Protein AF-A0A418SSR8-F1 (afdb_monomer_lite)

Secondary structure (DSSP, 8-state):
-----------HHHHHHHHHHHHHHHHHHHHS--TT--HHHHHHHHHHTTSHHHHHHHHHHT--HHHHHHHHHHHHHHHTS-----------

Foldseek 3Di:
DDDPPPPVPCPLVNQLVVLVVVLVVLLCCLLPNDPPDDPVNNVVSVVCLVDPVQVVSCVSNVHDSVVVSVVSVVSNVVSPPDPPPPPDPPDD

Radius of gyration: 20.18 Å; chains: 1; bounding box: 81×32×41 Å

Structure (mmCIF, N/CA/C/O backbone):
data_AF-A0A418SSR8-F1
#
_entry.id   AF-A0A418SSR8-F1
#
loop_
_atom_site.group_PDB
_atom_site.id
_atom_site.type_symbol
_atom_site.label_atom_id
_atom_site.label_alt_id
_atom_site.label_comp_id
_atom_site.label_asym_id
_atom_site.label_entity_id
_atom_site.label_seq_id
_atom_site.pdbx_PDB_ins_code
_atom_site.Cartn_x
_atom_site.Cartn_y
_atom_site.Cartn_z
_atom_site.occupancy
_atom_site.B_iso_or_equiv
_atom_site.auth_seq_id
_atom_site.auth_comp_id
_atom_site.auth_asym_id
_atom_site.auth_atom_id
_atom_site.pdbx_PDB_model_num
ATOM 1 N N . MET A 1 1 ? 44.782 -2.965 -11.173 1.00 42.06 1 MET A N 1
ATOM 2 C CA . MET A 1 1 ? 43.744 -3.429 -10.231 1.00 42.06 1 MET A CA 1
ATOM 3 C C . MET A 1 1 ? 42.472 -2.661 -10.582 1.00 42.06 1 MET A C 1
ATOM 5 O O . MET A 1 1 ? 42.290 -1.548 -10.112 1.00 42.06 1 MET A O 1
ATOM 9 N N . MET A 1 2 ? 41.702 -3.160 -11.555 1.00 47.03 2 MET A N 1
ATOM 10 C CA . MET A 1 2 ? 40.432 -2.547 -11.963 1.00 47.03 2 MET A CA 1
ATOM 11 C C . MET A 1 2 ? 39.356 -3.080 -11.029 1.00 47.03 2 MET A C 1
ATOM 13 O O . MET A 1 2 ? 39.164 -4.287 -10.931 1.00 47.03 2 MET A O 1
ATOM 17 N N . VAL A 1 3 ? 38.719 -2.180 -10.291 1.00 54.59 3 VAL A N 1
ATOM 18 C CA . VAL A 1 3 ? 37.544 -2.503 -9.491 1.00 54.59 3 VAL A CA 1
ATOM 19 C C . VAL A 1 3 ? 36.398 -2.639 -10.484 1.00 54.59 3 VAL A C 1
ATOM 21 O O . VAL A 1 3 ? 35.843 -1.624 -10.902 1.00 54.59 3 VAL A O 1
ATOM 24 N N . ASP A 1 4 ? 36.097 -3.869 -10.904 1.00 50.09 4 ASP A N 1
ATOM 25 C CA . ASP A 1 4 ? 34.877 -4.203 -11.639 1.00 50.09 4 ASP A CA 1
ATOM 26 C C . ASP A 1 4 ? 33.686 -3.654 -10.852 1.00 50.09 4 ASP A C 1
ATOM 28 O O . ASP A 1 4 ? 33.242 -4.219 -9.852 1.00 50.09 4 ASP A O 1
ATOM 32 N N . HIS A 1 5 ? 33.201 -2.485 -11.265 1.00 54.75 5 HIS A N 1
ATOM 33 C CA . HIS A 1 5 ? 31.950 -1.943 -10.775 1.00 54.75 5 HIS A CA 1
ATOM 34 C C . HIS A 1 5 ? 30.854 -2.837 -11.340 1.00 54.75 5 HIS A C 1
ATOM 36 O O . HIS A 1 5 ? 30.347 -2.604 -12.435 1.00 54.75 5 HIS A O 1
ATOM 42 N N . GLN A 1 6 ? 30.499 -3.872 -10.577 1.00 53.12 6 GLN A N 1
ATOM 43 C CA . GLN A 1 6 ? 29.307 -4.693 -10.761 1.00 53.12 6 GLN A CA 1
ATOM 44 C C . GLN A 1 6 ? 28.038 -3.849 -10.535 1.00 53.12 6 GLN A C 1
ATOM 46 O O . GLN A 1 6 ? 27.185 -4.175 -9.719 1.00 53.12 6 GLN A O 1
ATOM 51 N N . TYR A 1 7 ? 27.869 -2.759 -11.284 1.00 58.03 7 TYR A N 1
ATOM 52 C CA . TYR A 1 7 ? 26.560 -2.178 -11.563 1.00 58.03 7 TYR A CA 1
ATOM 53 C C . TYR A 1 7 ? 25.944 -2.979 -12.703 1.00 58.03 7 TYR A C 1
ATOM 55 O O . TYR A 1 7 ? 25.717 -2.510 -13.816 1.00 58.03 7 TYR A O 1
ATOM 63 N N . GLN A 1 8 ? 25.730 -4.256 -12.408 1.00 57.12 8 GLN A N 1
ATOM 64 C CA . GLN A 1 8 ? 24.964 -5.155 -13.238 1.00 57.12 8 GLN A CA 1
ATOM 65 C C . GLN A 1 8 ? 23.576 -4.530 -13.325 1.00 57.12 8 GLN A C 1
ATOM 67 O O . GLN A 1 8 ? 22.884 -4.460 -12.311 1.00 57.12 8 GLN A O 1
ATOM 72 N N . HIS A 1 9 ? 23.247 -3.968 -14.495 1.00 58.88 9 HIS A N 1
ATOM 73 C CA . HIS A 1 9 ? 21.971 -3.329 -14.811 1.00 58.88 9 HIS A CA 1
ATOM 74 C C . HIS A 1 9 ? 20.853 -4.040 -14.049 1.00 58.88 9 HIS A C 1
ATOM 76 O O . HIS A 1 9 ? 20.504 -5.170 -14.395 1.00 58.88 9 HIS A O 1
ATOM 82 N N . LEU A 1 10 ? 20.344 -3.420 -12.977 1.00 63.56 10 LEU A N 1
ATOM 83 C CA . LEU A 1 10 ? 19.226 -3.983 -12.234 1.00 63.56 10 LEU A CA 1
ATOM 84 C C . LEU A 1 10 ? 18.105 -4.145 -13.251 1.00 63.56 10 LEU A C 1
ATOM 86 O O . LEU A 1 10 ? 17.585 -3.156 -13.774 1.00 63.56 10 LEU A O 1
ATOM 90 N N . ALA A 1 11 ? 17.811 -5.396 -13.605 1.00 75.31 11 ALA A N 1
ATOM 91 C CA . ALA A 1 11 ? 16.797 -5.683 -14.596 1.00 75.31 11 ALA A CA 1
ATOM 92 C C . ALA A 1 11 ? 15.511 -4.996 -14.132 1.00 75.31 11 ALA A C 1
ATOM 94 O O . ALA A 1 11 ? 15.142 -5.086 -12.960 1.00 75.31 11 ALA A O 1
ATOM 95 N N . SER A 1 12 ? 14.829 -4.292 -15.033 1.00 77.56 12 SER A N 1
ATOM 96 C CA . SER A 1 12 ? 13.603 -3.549 -14.709 1.00 77.56 12 SER A CA 1
ATOM 97 C C . SER A 1 12 ? 12.566 -4.421 -13.987 1.00 77.56 12 SER A C 1
ATOM 99 O O . SER A 1 12 ? 11.834 -3.943 -13.123 1.00 77.56 12 SER A O 1
ATOM 101 N N . VAL A 1 13 ? 12.563 -5.721 -14.289 1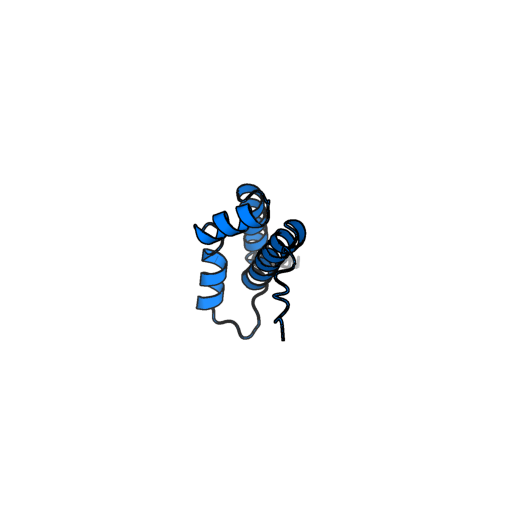.00 81.69 13 VAL A N 1
ATOM 102 C CA . VAL A 1 13 ? 11.769 -6.755 -13.617 1.00 81.69 13 VAL A CA 1
ATOM 103 C C . VAL A 1 13 ? 12.145 -6.904 -12.139 1.00 81.69 13 VAL A C 1
ATOM 105 O O . VAL A 1 13 ? 11.255 -6.933 -11.296 1.00 81.69 13 VAL A O 1
ATOM 108 N N . SER A 1 14 ? 13.436 -6.937 -11.803 1.00 84.56 14 SER A N 1
ATOM 109 C CA . SER A 1 14 ? 13.922 -7.023 -10.420 1.00 84.56 14 SER A CA 1
ATOM 110 C C . SER A 1 14 ? 13.562 -5.777 -9.611 1.00 84.56 14 SER A C 1
ATOM 112 O O . SER A 1 14 ? 13.150 -5.892 -8.459 1.00 84.56 14 SER A O 1
ATOM 114 N N . CYS A 1 15 ? 13.635 -4.590 -10.222 1.00 87.12 15 CYS A N 1
ATOM 115 C CA . CYS A 1 15 ? 13.197 -3.349 -9.577 1.00 87.12 15 CYS A CA 1
ATOM 116 C C . CYS A 1 15 ? 11.692 -3.366 -9.286 1.00 87.12 15 CYS A C 1
ATOM 118 O O . CYS A 1 15 ? 11.277 -3.061 -8.172 1.00 87.12 15 CYS A O 1
ATOM 120 N N . ARG A 1 16 ? 10.863 -3.770 -10.259 1.00 91.94 16 ARG A N 1
ATOM 121 C CA . ARG A 1 16 ? 9.412 -3.912 -10.049 1.00 91.94 16 ARG A CA 1
ATOM 122 C C . ARG A 1 16 ? 9.097 -4.936 -8.965 1.00 91.94 16 ARG A C 1
ATOM 124 O O . ARG A 1 16 ? 8.266 -4.667 -8.107 1.00 91.94 16 ARG A O 1
ATOM 131 N N . ALA A 1 17 ? 9.784 -6.078 -8.973 1.00 92.06 17 ALA A N 1
ATOM 132 C CA . ALA A 1 17 ? 9.609 -7.122 -7.968 1.00 92.06 17 ALA A CA 1
ATOM 133 C C . ALA A 1 17 ? 9.904 -6.610 -6.552 1.00 92.06 17 ALA A C 1
ATOM 135 O O . ALA A 1 17 ? 9.151 -6.910 -5.628 1.00 92.06 17 ALA A O 1
ATOM 136 N N . LEU A 1 18 ? 10.943 -5.784 -6.394 1.00 93.88 18 LEU A N 1
ATOM 137 C CA . LEU A 1 18 ? 11.251 -5.129 -5.126 1.00 93.88 18 LEU A CA 1
ATOM 138 C C . LEU A 1 18 ? 10.099 -4.224 -4.665 1.00 93.88 18 LEU A C 1
ATOM 140 O O . LEU A 1 18 ? 9.644 -4.346 -3.531 1.00 93.88 18 LEU A O 1
ATOM 144 N N . TRP A 1 19 ? 9.571 -3.367 -5.539 1.00 94.88 19 TRP A N 1
ATOM 145 C CA . TRP A 1 19 ? 8.456 -2.482 -5.179 1.00 94.88 19 TRP A CA 1
ATOM 146 C C . TRP A 1 19 ? 7.154 -3.240 -4.899 1.00 94.88 19 TRP A C 1
ATOM 148 O O . TRP A 1 19 ? 6.425 -2.887 -3.972 1.00 94.88 19 TRP A O 1
ATOM 158 N N . CYS A 1 20 ? 6.896 -4.335 -5.617 1.00 95.56 20 CYS A N 1
ATOM 159 C CA . CYS A 1 20 ? 5.812 -5.260 -5.287 1.00 95.56 20 CYS A CA 1
ATOM 160 C C . CYS A 1 20 ? 5.996 -5.880 -3.895 1.00 95.56 20 CYS A C 1
ATOM 162 O O . CYS A 1 20 ? 5.027 -5.981 -3.144 1.00 95.56 20 CYS A O 1
ATOM 164 N N . ALA A 1 21 ? 7.223 -6.265 -3.527 1.00 95.62 21 ALA A N 1
ATOM 165 C CA . ALA A 1 21 ? 7.518 -6.802 -2.200 1.00 95.62 21 ALA A CA 1
ATOM 166 C C . ALA A 1 21 ? 7.301 -5.753 -1.098 1.00 95.62 21 ALA A C 1
ATOM 168 O O . ALA A 1 21 ? 6.713 -6.070 -0.066 1.00 95.62 21 ALA A O 1
ATOM 169 N N . VAL A 1 22 ? 7.691 -4.496 -1.339 1.00 95.06 22 VAL A N 1
ATOM 170 C CA . VAL A 1 22 ? 7.421 -3.376 -0.420 1.00 95.06 22 VAL A CA 1
ATOM 171 C C . VAL A 1 22 ? 5.916 -3.192 -0.211 1.00 95.06 22 VAL A C 1
ATOM 173 O O . VAL A 1 22 ? 5.467 -3.132 0.933 1.00 95.06 22 VAL A O 1
ATOM 176 N N . LEU A 1 23 ? 5.125 -3.169 -1.290 1.00 95.31 23 LEU A N 1
ATOM 177 C CA . LEU A 1 23 ? 3.662 -3.063 -1.204 1.00 95.31 23 LEU A CA 1
ATOM 178 C C . LEU A 1 23 ? 3.042 -4.228 -0.435 1.00 95.31 23 LEU A C 1
ATOM 180 O O . LEU A 1 23 ? 2.188 -4.010 0.422 1.00 95.31 23 LEU A O 1
ATOM 184 N N . ALA A 1 24 ? 3.475 -5.456 -0.723 1.00 95.25 24 ALA A N 1
ATOM 185 C CA . ALA A 1 24 ? 2.978 -6.646 -0.044 1.00 95.25 24 ALA A CA 1
ATOM 186 C C . ALA A 1 24 ? 3.297 -6.613 1.457 1.00 95.25 24 ALA A C 1
ATOM 188 O O . ALA A 1 24 ? 2.431 -6.921 2.274 1.00 95.25 24 ALA A O 1
ATOM 189 N N . ASN A 1 25 ? 4.505 -6.187 1.832 1.00 94.56 25 ASN A N 1
ATOM 190 C CA . ASN A 1 25 ? 4.892 -6.093 3.234 1.00 94.56 25 ASN A CA 1
ATOM 191 C C . ASN A 1 25 ? 4.103 -5.002 3.972 1.00 94.56 25 ASN A C 1
ATOM 193 O O . ASN A 1 25 ? 3.541 -5.259 5.034 1.00 94.56 25 ASN A O 1
ATOM 197 N N . ALA A 1 26 ? 3.977 -3.811 3.377 1.00 93.62 26 ALA A N 1
ATOM 198 C CA . ALA A 1 26 ? 3.176 -2.723 3.942 1.00 93.62 26 ALA A CA 1
ATOM 199 C C . ALA A 1 26 ? 1.702 -3.127 4.123 1.00 93.62 26 ALA A C 1
ATOM 201 O O . ALA A 1 26 ? 1.069 -2.784 5.121 1.00 93.62 26 ALA A O 1
ATOM 202 N N . TRP A 1 27 ? 1.163 -3.900 3.177 1.00 94.94 27 TRP A N 1
ATOM 203 C CA . TRP A 1 27 ? -0.192 -4.440 3.245 1.00 94.94 27 TRP A CA 1
ATOM 204 C C . TRP A 1 27 ? -0.382 -5.393 4.424 1.00 94.94 27 TRP A C 1
ATOM 206 O O . TRP A 1 27 ? -1.366 -5.282 5.160 1.00 94.94 27 TRP A O 1
ATOM 216 N N . VAL A 1 28 ? 0.555 -6.327 4.612 1.00 93.00 28 VAL A N 1
ATOM 217 C CA . VAL A 1 28 ? 0.516 -7.281 5.724 1.00 93.00 28 VAL A CA 1
ATOM 218 C C . VAL A 1 28 ? 0.591 -6.548 7.057 1.00 93.00 28 VAL A C 1
ATOM 220 O O . VAL A 1 28 ? -0.273 -6.780 7.895 1.00 93.00 28 VAL A O 1
ATOM 223 N N . GLU A 1 29 ? 1.527 -5.615 7.231 1.00 91.56 29 GLU A N 1
ATOM 224 C CA . GLU A 1 29 ? 1.680 -4.862 8.485 1.00 91.56 29 GLU A CA 1
ATOM 225 C C . GLU A 1 29 ? 0.441 -4.015 8.824 1.00 91.56 29 GLU A C 1
ATOM 227 O O . GLU A 1 29 ? 0.008 -3.955 9.977 1.00 91.56 29 GLU A O 1
ATOM 232 N N . ALA A 1 30 ? -0.207 -3.410 7.825 1.00 92.56 30 ALA A N 1
ATOM 233 C CA . ALA A 1 30 ? -1.394 -2.588 8.055 1.00 92.56 30 ALA A CA 1
ATOM 234 C C . ALA A 1 30 ? -2.638 -3.400 8.485 1.00 92.56 30 ALA A C 1
ATOM 236 O O . ALA A 1 30 ? -3.497 -2.902 9.238 1.00 92.56 30 ALA A O 1
ATOM 237 N N . ILE A 1 31 ? -2.758 -4.645 8.005 1.00 92.62 31 ILE A N 1
ATOM 238 C CA . ILE A 1 31 ? -3.906 -5.532 8.265 1.00 92.62 31 ILE A CA 1
ATOM 239 C C . ILE A 1 31 ? -3.645 -6.457 9.456 1.00 92.62 31 ILE A C 1
ATOM 241 O O . ILE A 1 31 ? -4.506 -6.596 10.330 1.00 92.62 31 ILE A O 1
ATOM 245 N N . TYR A 1 32 ? -2.461 -7.053 9.520 1.00 91.88 32 TYR A N 1
ATOM 246 C CA . TYR A 1 32 ? -2.020 -8.011 10.532 1.00 91.88 32 TYR A CA 1
ATOM 247 C C . TYR A 1 32 ? -0.806 -7.461 11.291 1.00 91.88 32 TYR A C 1
ATOM 249 O O . TYR A 1 32 ? 0.274 -8.046 11.227 1.00 91.88 32 TYR A O 1
ATOM 257 N N . PRO A 1 33 ? -0.965 -6.338 12.012 1.00 89.06 33 PRO A N 1
ATOM 258 C CA . PRO A 1 33 ? 0.146 -5.745 12.731 1.00 89.06 33 PRO A CA 1
ATOM 259 C C . PRO A 1 33 ? 0.683 -6.716 13.779 1.00 89.06 33 PRO A C 1
ATOM 261 O O . PRO A 1 33 ? -0.084 -7.423 14.445 1.00 89.06 33 PRO A O 1
ATOM 264 N N . SER A 1 34 ? 2.004 -6.715 13.938 1.00 89.06 34 SER A N 1
ATOM 265 C CA . SER A 1 34 ? 2.683 -7.476 14.983 1.00 89.06 34 SER A CA 1
ATOM 266 C C . SER A 1 34 ? 2.115 -7.154 16.369 1.00 89.06 34 SER A C 1
ATOM 268 O O . SER A 1 34 ? 1.728 -6.022 16.655 1.00 89.06 34 SER A O 1
ATOM 270 N N . SER A 1 35 ? 2.135 -8.131 17.279 1.00 87.38 35 SER A N 1
ATOM 271 C CA . SER A 1 35 ? 1.737 -7.931 18.681 1.00 87.38 35 SER A CA 1
ATOM 272 C C . SER A 1 35 ? 2.603 -6.904 19.419 1.00 87.38 35 SER A C 1
ATOM 274 O O . SER A 1 35 ? 2.211 -6.423 20.479 1.00 87.38 35 SER A O 1
ATOM 276 N N . ARG A 1 36 ? 3.774 -6.570 18.861 1.00 91.94 36 ARG A N 1
ATOM 277 C CA . ARG A 1 36 ? 4.688 -5.543 19.375 1.00 91.94 36 ARG A CA 1
ATOM 278 C C . ARG A 1 36 ? 4.455 -4.154 18.772 1.00 91.94 36 ARG A C 1
ATOM 280 O O . ARG A 1 36 ? 5.075 -3.210 19.245 1.00 91.94 36 ARG A O 1
ATOM 287 N N . ALA A 1 37 ? 3.615 -4.028 17.744 1.00 89.19 37 ALA A N 1
ATOM 288 C CA . ALA A 1 37 ? 3.385 -2.759 17.063 1.00 89.19 37 ALA A CA 1
ATOM 289 C C . ALA A 1 37 ? 2.531 -1.821 17.925 1.00 89.19 37 ALA A C 1
ATOM 291 O O . ALA A 1 37 ? 1.487 -2.211 18.461 1.00 89.19 37 ALA A O 1
ATOM 292 N N . HIS A 1 38 ? 2.952 -0.563 18.036 1.00 92.56 38 HIS A N 1
ATOM 293 C CA . HIS A 1 38 ? 2.211 0.443 18.781 1.00 92.56 38 HIS A CA 1
ATOM 294 C C . HIS A 1 38 ? 0.980 0.911 17.977 1.00 92.56 38 HIS A C 1
ATOM 296 O O . HIS A 1 38 ? 1.070 1.065 16.756 1.00 92.56 38 HIS A O 1
ATOM 302 N N . PRO A 1 39 ? -0.171 1.224 18.609 1.00 90.00 39 PRO A N 1
ATOM 303 C CA . PRO A 1 39 ? -1.369 1.686 17.895 1.00 90.00 39 PRO A CA 1
ATOM 304 C C . PRO A 1 39 ? -1.132 2.864 16.938 1.00 90.00 39 PRO A C 1
ATOM 306 O O . PRO A 1 39 ? -1.750 2.936 15.877 1.00 90.00 39 PRO A O 1
ATOM 309 N N . VAL A 1 40 ? -0.214 3.767 17.293 1.00 92.81 40 VAL A N 1
ATOM 310 C CA . VAL A 1 40 ? 0.179 4.907 16.446 1.00 92.81 40 VAL A CA 1
ATOM 311 C C . VAL A 1 40 ? 0.888 4.446 15.171 1.00 92.81 40 VAL A C 1
ATOM 313 O O . VAL A 1 40 ? 0.564 4.940 14.096 1.00 92.81 40 VAL A O 1
ATOM 316 N N . GLU A 1 41 ? 1.792 3.471 15.262 1.00 90.88 41 GLU A N 1
ATOM 317 C CA . GLU A 1 41 ? 2.514 2.914 14.109 1.00 90.88 41 GLU A CA 1
ATOM 318 C C . GLU A 1 41 ? 1.552 2.179 13.170 1.00 90.88 41 GLU A C 1
ATOM 320 O O . GLU A 1 41 ? 1.620 2.332 11.953 1.00 90.88 41 GLU A O 1
ATOM 325 N N . ILE A 1 42 ? 0.580 1.455 13.737 1.00 91.19 42 ILE A N 1
ATOM 326 C CA . ILE A 1 42 ? -0.487 0.790 12.974 1.00 91.19 42 ILE A CA 1
ATOM 327 C C . ILE A 1 42 ? -1.308 1.825 12.199 1.00 91.19 42 ILE A C 1
ATOM 329 O O . ILE A 1 42 ? -1.624 1.629 11.023 1.00 91.19 42 ILE A O 1
ATOM 333 N N . GLN A 1 43 ? -1.665 2.938 12.845 1.00 91.94 43 GLN A N 1
ATOM 334 C CA . GLN A 1 43 ? -2.425 3.995 12.188 1.00 91.94 43 GLN A CA 1
ATOM 335 C C . GLN A 1 43 ? -1.598 4.704 11.110 1.00 91.94 43 GLN A C 1
ATOM 337 O O . GLN A 1 43 ? -2.123 4.972 10.033 1.00 91.94 43 GLN A O 1
ATOM 342 N N . GLN A 1 44 ? -0.313 4.963 11.357 1.00 92.31 44 GLN A N 1
ATOM 343 C CA . GLN A 1 44 ? 0.599 5.525 10.358 1.00 92.31 44 GLN A CA 1
ATOM 344 C C . GLN A 1 44 ? 0.753 4.596 9.148 1.00 92.31 44 GLN A C 1
ATOM 346 O O . GLN A 1 44 ? 0.624 5.053 8.015 1.00 92.31 44 GLN A O 1
ATOM 351 N N . SER A 1 45 ? 0.924 3.292 9.379 1.00 91.81 45 SER A N 1
ATOM 352 C CA . SER A 1 45 ? 0.987 2.274 8.324 1.00 91.81 45 SER A CA 1
ATOM 353 C C . SER A 1 45 ? -0.279 2.267 7.459 1.00 91.81 45 SER A C 1
ATOM 355 O O . SER A 1 45 ? -0.202 2.198 6.236 1.00 91.81 45 SER A O 1
ATOM 357 N N . ARG A 1 46 ? -1.459 2.439 8.064 1.00 94.38 46 ARG A N 1
ATOM 358 C CA . ARG A 1 46 ? -2.725 2.565 7.320 1.00 94.38 46 ARG A CA 1
ATOM 359 C C . ARG A 1 46 ? -2.847 3.876 6.560 1.00 94.38 46 ARG A C 1
ATOM 361 O O . ARG A 1 46 ? -3.324 3.862 5.434 1.00 94.38 46 ARG A O 1
ATOM 368 N N . ASN A 1 47 ? -2.421 4.983 7.163 1.00 94.81 47 ASN A N 1
ATOM 369 C CA . ASN A 1 47 ? -2.462 6.308 6.542 1.00 94.81 47 ASN A CA 1
ATOM 370 C C . ASN A 1 47 ? -1.496 6.432 5.358 1.00 94.81 47 ASN A C 1
ATOM 372 O O . ASN A 1 47 ? -1.667 7.310 4.517 1.00 94.81 47 ASN A O 1
ATOM 376 N N . TRP A 1 48 ? -0.485 5.564 5.284 1.00 96.12 48 TRP A N 1
ATOM 377 C CA . TRP A 1 48 ? 0.400 5.489 4.129 1.00 96.12 48 TRP A CA 1
ATOM 378 C C . TRP A 1 48 ? -0.359 5.102 2.851 1.00 96.12 48 TRP A C 1
ATOM 380 O O . TRP A 1 48 ? -0.061 5.635 1.781 1.00 96.12 48 TRP A O 1
ATOM 390 N N . PHE A 1 49 ? -1.382 4.248 2.944 1.00 95.94 49 PHE A N 1
ATOM 391 C CA . PHE A 1 49 ? -2.237 3.913 1.805 1.00 95.94 49 PHE A CA 1
ATOM 392 C C . PHE A 1 49 ? -3.056 5.131 1.365 1.00 95.94 49 PHE A C 1
ATOM 394 O O . PHE A 1 49 ? -3.838 5.686 2.135 1.00 95.94 49 PHE A O 1
ATOM 401 N N . GLY A 1 50 ? -2.878 5.540 0.107 1.00 94.00 50 GLY A N 1
ATOM 402 C CA . GLY A 1 50 ? -3.475 6.759 -0.448 1.00 94.00 50 GLY A CA 1
ATOM 403 C C . GLY A 1 50 ? -2.619 8.020 -0.281 1.00 94.00 50 GLY A C 1
ATOM 404 O O . GLY A 1 50 ? -3.040 9.091 -0.711 1.00 94.00 50 GLY A O 1
ATOM 405 N N . SER A 1 51 ? -1.421 7.913 0.303 1.00 96.12 51 SER A N 1
ATOM 406 C CA . SER A 1 51 ? -0.434 9.001 0.327 1.00 96.12 51 SER A CA 1
ATOM 407 C C . SER A 1 51 ? 0.276 9.174 -1.025 1.00 96.12 51 SER A C 1
ATOM 409 O O . SER A 1 51 ? 0.239 8.287 -1.879 1.00 96.12 51 SER A O 1
ATOM 411 N N . SER A 1 52 ? 0.974 10.302 -1.208 1.00 95.75 52 SER A N 1
ATOM 412 C CA . SER A 1 52 ? 1.806 10.555 -2.400 1.00 95.75 52 SER A CA 1
ATOM 413 C C . SER A 1 52 ? 2.838 9.444 -2.632 1.00 95.75 52 SER A C 1
ATOM 415 O O . SER A 1 52 ? 2.976 8.947 -3.751 1.00 95.75 52 SER A O 1
ATOM 417 N N . ASP A 1 53 ? 3.507 9.001 -1.566 1.00 95.12 53 ASP A N 1
ATOM 418 C CA . ASP A 1 53 ? 4.531 7.955 -1.636 1.00 95.12 53 ASP A CA 1
ATOM 419 C C . ASP A 1 53 ? 3.935 6.621 -2.092 1.00 95.12 53 ASP A C 1
ATOM 421 O O . ASP A 1 53 ? 4.525 5.909 -2.904 1.00 95.12 53 ASP A O 1
ATOM 425 N N . PHE A 1 54 ? 2.725 6.300 -1.633 1.00 96.25 54 PHE A N 1
ATOM 426 C CA . PHE A 1 54 ? 2.005 5.109 -2.070 1.00 96.25 54 PHE A CA 1
ATOM 427 C C . PHE A 1 54 ? 1.722 5.123 -3.581 1.00 96.25 54 PHE A C 1
ATOM 429 O O . PHE A 1 54 ? 1.933 4.107 -4.248 1.00 96.25 54 PHE A O 1
ATOM 436 N N . PHE A 1 55 ? 1.292 6.259 -4.144 1.00 96.00 55 PHE A N 1
ATOM 437 C CA . PHE A 1 55 ? 1.069 6.372 -5.591 1.00 96.00 55 PHE A CA 1
ATOM 438 C C . PHE A 1 55 ? 2.368 6.191 -6.380 1.00 96.00 55 PHE A C 1
ATOM 440 O O . PHE A 1 55 ? 2.379 5.492 -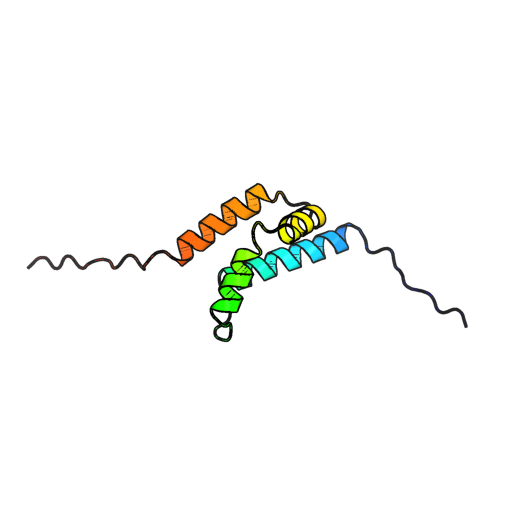7.396 1.00 96.00 55 PHE A O 1
ATOM 447 N N . GLN A 1 56 ? 3.471 6.756 -5.886 1.00 95.44 56 GLN A N 1
ATOM 448 C CA . GLN A 1 56 ? 4.787 6.584 -6.493 1.00 95.44 56 GLN A CA 1
ATOM 449 C C . GLN A 1 56 ? 5.235 5.117 -6.462 1.00 95.44 56 GLN A C 1
ATOM 451 O O . GLN A 1 56 ? 5.681 4.587 -7.480 1.00 95.44 56 GLN A O 1
ATOM 456 N N . VAL A 1 57 ? 5.059 4.427 -5.333 1.00 95.62 57 VAL A N 1
ATOM 457 C CA . VAL A 1 57 ? 5.383 2.998 -5.221 1.00 95.62 57 VAL A CA 1
ATOM 458 C C . VAL A 1 57 ? 4.501 2.149 -6.143 1.00 95.62 57 VAL A C 1
ATOM 460 O O . VAL A 1 57 ? 5.013 1.233 -6.785 1.00 95.62 57 VAL A O 1
ATOM 463 N N . CYS A 1 58 ? 3.210 2.468 -6.286 1.00 96.19 58 CYS A N 1
ATOM 464 C CA . CYS A 1 58 ? 2.329 1.775 -7.233 1.00 96.19 58 CYS A CA 1
ATOM 465 C C . CYS A 1 58 ? 2.807 1.930 -8.683 1.00 96.19 58 CYS A C 1
ATOM 467 O O . CYS A 1 58 ? 2.884 0.941 -9.415 1.00 96.19 58 CYS A O 1
ATOM 469 N N . ALA A 1 59 ? 3.208 3.142 -9.078 1.00 94.44 59 ALA A N 1
ATOM 470 C CA . ALA A 1 59 ? 3.769 3.396 -10.402 1.00 94.44 59 ALA A CA 1
ATOM 471 C C . ALA A 1 59 ? 5.068 2.603 -10.640 1.00 94.44 59 ALA A C 1
ATOM 473 O O . ALA A 1 59 ? 5.240 1.995 -11.698 1.00 94.44 59 ALA A O 1
ATOM 474 N N . LEU A 1 60 ? 5.957 2.546 -9.642 1.00 93.44 60 LEU A N 1
ATOM 475 C CA . LEU A 1 60 ? 7.222 1.805 -9.716 1.00 93.44 60 LEU A CA 1
ATOM 476 C C . LEU A 1 60 ? 7.031 0.281 -9.733 1.00 93.44 60 LEU A C 1
ATOM 478 O O . LEU A 1 60 ? 7.791 -0.427 -10.394 1.00 93.44 60 LEU A O 1
ATOM 482 N N . ALA A 1 61 ? 6.006 -0.222 -9.046 1.00 94.00 61 ALA A N 1
ATOM 483 C CA . ALA A 1 61 ? 5.602 -1.625 -9.076 1.00 94.00 61 ALA A CA 1
ATOM 484 C C . ALA A 1 61 ? 4.833 -1.999 -10.359 1.00 94.00 61 ALA A C 1
ATOM 486 O O . ALA A 1 61 ? 4.719 -3.180 -10.686 1.00 94.00 61 ALA A O 1
ATOM 487 N N . GLY A 1 62 ? 4.329 -1.013 -11.109 1.00 93.81 62 GLY A N 1
ATOM 488 C CA . GLY A 1 62 ? 3.493 -1.236 -12.289 1.00 93.81 62 GLY A CA 1
ATOM 489 C C . GLY A 1 62 ? 2.093 -1.749 -11.943 1.00 93.81 62 GLY A C 1
ATOM 490 O O . GLY A 1 62 ? 1.535 -2.550 -12.690 1.00 93.81 62 GLY A O 1
ATOM 491 N N . VAL A 1 63 ? 1.543 -1.322 -10.803 1.00 94.50 63 VAL A N 1
ATOM 492 C CA . VAL A 1 63 ? 0.205 -1.703 -10.333 1.00 94.50 63 VAL A CA 1
ATOM 493 C C . VAL A 1 63 ? -0.734 -0.503 -10.312 1.00 94.50 63 VAL A C 1
ATOM 495 O O . VAL A 1 63 ? -0.319 0.627 -10.073 1.00 94.50 63 VAL A O 1
ATOM 498 N N . GLU A 1 64 ? -2.019 -0.765 -10.533 1.00 96.31 64 GLU A N 1
ATOM 499 C CA . GLU A 1 64 ? -3.053 0.268 -10.556 1.00 96.31 64 GLU A CA 1
ATOM 500 C C . GLU A 1 64 ? -3.449 0.678 -9.119 1.00 96.31 64 GLU A C 1
ATOM 502 O O . GLU A 1 64 ? -4.057 -0.129 -8.401 1.00 96.31 64 GLU A O 1
ATOM 507 N N . PRO A 1 65 ? -3.145 1.913 -8.672 1.00 94.31 65 PRO A N 1
ATOM 508 C CA . PRO A 1 65 ? -3.328 2.325 -7.279 1.00 94.31 65 PRO A CA 1
ATOM 509 C C . PRO A 1 65 ? -4.795 2.304 -6.836 1.00 94.31 65 PRO A C 1
ATOM 511 O O . PRO A 1 65 ? -5.091 1.944 -5.696 1.00 94.31 65 PRO A O 1
ATOM 514 N N . SER A 1 66 ? -5.728 2.635 -7.735 1.00 96.00 66 SER A N 1
ATOM 515 C CA . SER A 1 66 ? -7.166 2.628 -7.437 1.00 96.00 66 SER A CA 1
ATOM 516 C C . SER A 1 66 ? -7.675 1.228 -7.064 1.00 96.00 66 SER A C 1
ATOM 518 O O . SER A 1 66 ? -8.428 1.066 -6.100 1.00 96.00 66 SER A O 1
ATOM 520 N N . GLN A 1 67 ? -7.193 0.190 -7.756 1.00 95.50 67 GLN A N 1
ATOM 521 C CA . GLN A 1 67 ? -7.535 -1.201 -7.455 1.00 95.50 67 GLN A CA 1
ATOM 522 C C . GLN A 1 67 ? -6.940 -1.669 -6.125 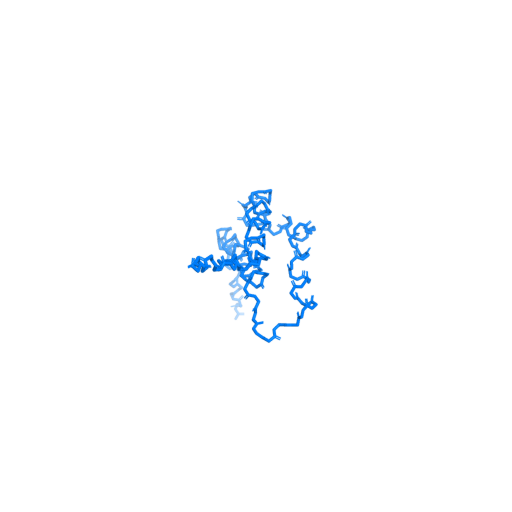1.00 95.50 67 GLN A C 1
ATOM 524 O O . GLN A 1 67 ? -7.600 -2.400 -5.380 1.00 95.50 67 GLN A O 1
ATOM 529 N N . VAL A 1 68 ? -5.708 -1.250 -5.816 1.00 95.38 68 VAL A N 1
ATOM 530 C CA . VAL A 1 68 ? -5.054 -1.560 -4.535 1.00 95.38 68 VAL A CA 1
ATOM 531 C C . VAL A 1 68 ? -5.840 -0.930 -3.385 1.00 95.38 68 VAL A C 1
ATOM 533 O O . VAL A 1 68 ? -6.187 -1.634 -2.439 1.00 95.38 68 VAL A O 1
ATOM 536 N N . MET A 1 69 ? -6.214 0.348 -3.503 1.00 96.44 69 MET A N 1
ATOM 537 C CA . MET A 1 69 ? -7.014 1.052 -2.493 1.00 96.44 69 MET A CA 1
ATOM 538 C C . MET A 1 69 ? -8.369 0.390 -2.259 1.00 96.44 69 MET A C 1
ATOM 540 O O . MET A 1 69 ? -8.731 0.123 -1.115 1.00 96.44 69 MET A O 1
ATOM 544 N N . MET A 1 70 ? -9.094 0.052 -3.328 1.00 96.25 70 MET A N 1
ATOM 545 C CA . MET A 1 70 ? -10.389 -0.622 -3.219 1.00 96.25 70 MET A CA 1
ATOM 546 C C . MET A 1 70 ? -10.283 -1.931 -2.423 1.00 96.25 70 MET A C 1
ATOM 548 O O . MET A 1 70 ? -11.063 -2.173 -1.498 1.00 96.25 70 MET A O 1
ATOM 552 N N . LYS A 1 71 ? -9.292 -2.771 -2.749 1.00 95.88 71 LYS A N 1
ATOM 553 C CA . LYS A 1 71 ? -9.061 -4.032 -2.032 1.00 95.88 71 LYS A CA 1
ATOM 554 C C . LYS A 1 71 ? -8.616 -3.783 -0.586 1.00 95.88 71 LYS A C 1
ATOM 556 O O . LYS A 1 71 ? -9.017 -4.532 0.304 1.00 95.88 71 LYS A O 1
ATOM 561 N N . PHE A 1 72 ? -7.811 -2.747 -0.347 1.00 94.62 72 PHE A N 1
ATOM 562 C CA . PHE A 1 72 ? -7.282 -2.428 0.978 1.00 94.62 72 PHE A CA 1
ATOM 563 C C . PHE A 1 72 ? -8.401 -2.000 1.924 1.00 94.62 72 PHE A C 1
ATOM 565 O O . PHE A 1 72 ? -8.550 -2.553 3.014 1.00 94.62 72 PHE A O 1
ATOM 572 N N . THR A 1 73 ? -9.257 -1.080 1.474 1.00 93.94 73 THR A N 1
ATOM 573 C CA . THR A 1 73 ? -10.424 -0.622 2.234 1.00 93.94 73 THR A CA 1
ATOM 574 C C . THR A 1 73 ? -11.365 -1.780 2.563 1.00 93.94 73 THR A C 1
ATOM 576 O O . THR A 1 73 ? -11.817 -1.889 3.704 1.00 93.94 73 THR A O 1
ATOM 579 N N . ALA A 1 74 ? -11.610 -2.687 1.610 1.00 93.88 74 ALA A N 1
ATOM 580 C CA . ALA A 1 74 ? -12.411 -3.885 1.856 1.00 93.88 74 ALA A CA 1
ATOM 581 C C . ALA A 1 74 ? -11.783 -4.792 2.933 1.00 93.88 74 ALA A C 1
ATOM 583 O O . ALA A 1 74 ? -12.482 -5.253 3.836 1.00 93.88 74 ALA A O 1
ATOM 584 N N . ALA A 1 75 ? -10.466 -5.007 2.890 1.00 92.62 75 ALA A N 1
ATOM 585 C CA . ALA A 1 75 ? -9.768 -5.835 3.870 1.00 92.62 75 ALA A CA 1
ATOM 586 C C . ALA A 1 75 ? -9.779 -5.224 5.285 1.00 92.62 75 ALA A C 1
ATOM 588 O O . ALA A 1 75 ? -10.019 -5.930 6.268 1.00 92.62 75 ALA A O 1
ATOM 589 N N . ILE A 1 76 ? -9.598 -3.904 5.402 1.00 91.38 76 ILE A N 1
ATOM 590 C CA . ILE A 1 76 ? -9.711 -3.188 6.681 1.00 91.38 76 ILE A CA 1
ATOM 591 C C . ILE A 1 76 ? -11.138 -3.264 7.233 1.00 91.38 76 ILE A C 1
ATOM 593 O O . ILE A 1 76 ?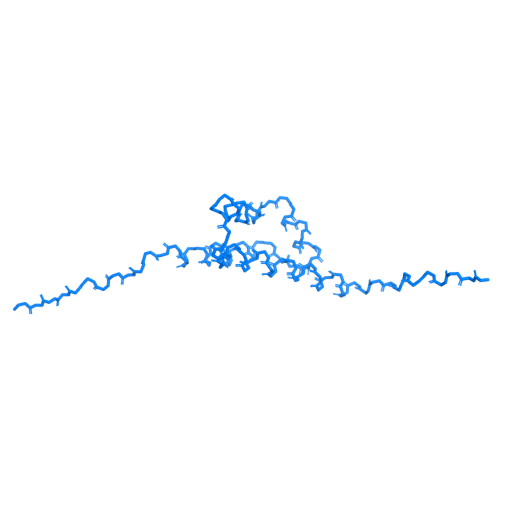 -11.321 -3.505 8.428 1.00 91.38 76 ILE A O 1
ATOM 597 N N . ALA A 1 77 ? -12.151 -3.108 6.377 1.00 90.44 77 ALA A N 1
ATOM 598 C CA . ALA A 1 77 ? -13.545 -3.236 6.786 1.00 90.44 77 ALA A CA 1
ATOM 599 C C . ALA A 1 77 ? -13.839 -4.634 7.349 1.00 90.44 77 ALA A C 1
ATOM 601 O O . ALA A 1 77 ? -14.459 -4.732 8.405 1.00 90.44 77 ALA A O 1
ATOM 602 N N . LEU A 1 78 ? -13.346 -5.698 6.700 1.00 88.81 78 LEU A N 1
ATOM 603 C CA . LEU A 1 78 ? -13.480 -7.080 7.179 1.00 88.81 78 LEU A CA 1
ATOM 604 C C . LEU A 1 78 ? -12.808 -7.294 8.540 1.00 88.81 78 LEU A C 1
ATOM 606 O O . LEU A 1 78 ? -13.411 -7.892 9.428 1.00 88.81 78 LEU A O 1
ATOM 610 N N . ARG A 1 79 ? -11.595 -6.762 8.734 1.00 83.31 79 ARG A N 1
ATOM 611 C CA . ARG A 1 79 ? -10.869 -6.840 10.014 1.00 83.31 79 ARG A CA 1
ATOM 612 C C . ARG A 1 79 ? -11.626 -6.163 11.156 1.00 83.31 79 ARG A C 1
ATOM 614 O O . ARG A 1 79 ? -11.594 -6.640 12.286 1.00 83.31 79 ARG A O 1
ATOM 621 N N . ASN A 1 80 ? -12.263 -5.033 10.871 1.00 78.88 80 ASN A N 1
ATOM 622 C CA . ASN A 1 80 ? -12.946 -4.227 11.877 1.00 78.88 80 ASN A CA 1
ATOM 623 C C . ASN A 1 80 ? -14.378 -4.698 12.158 1.00 78.88 80 ASN A C 1
ATOM 625 O O . ASN A 1 80 ? -15.034 -4.114 13.022 1.00 78.88 80 ASN A O 1
ATOM 629 N N . GLN A 1 81 ? -14.885 -5.724 11.460 1.00 70.88 81 GLN A N 1
ATOM 630 C CA . GLN A 1 81 ? -16.206 -6.249 11.778 1.00 70.88 81 GLN A CA 1
ATOM 631 C C . GLN A 1 81 ? -16.190 -6.799 13.208 1.00 70.88 81 GLN A C 1
ATOM 633 O O . GLN A 1 81 ? -15.393 -7.693 13.512 1.00 70.88 81 GLN A O 1
ATOM 638 N N . PRO A 1 82 ? -17.069 -6.304 14.101 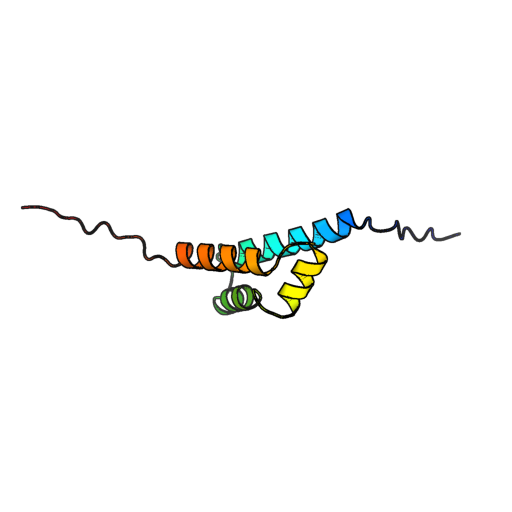1.00 58.03 82 PRO A N 1
ATOM 639 C CA . PRO A 1 82 ? -17.268 -6.958 15.377 1.00 58.03 82 PRO A CA 1
ATOM 640 C C . PRO A 1 82 ? -17.724 -8.369 15.038 1.00 58.03 82 PRO A C 1
ATOM 642 O O . PRO A 1 82 ? -18.683 -8.532 14.279 1.00 58.03 82 PRO A O 1
ATOM 645 N N . THR A 1 83 ? -17.006 -9.373 15.550 1.00 61.81 83 THR A N 1
ATOM 646 C CA . THR A 1 83 ? -17.425 -10.775 15.478 1.00 61.81 83 THR A CA 1
ATOM 647 C C . THR A 1 83 ? -18.928 -10.796 15.667 1.00 61.81 83 THR A C 1
ATOM 649 O O . THR A 1 83 ? -19.430 -10.320 16.688 1.00 61.81 83 THR A O 1
ATOM 652 N N . ARG A 1 84 ? -19.658 -11.207 14.623 1.00 56.19 84 ARG A N 1
ATOM 653 C CA . ARG A 1 84 ? -21.115 -11.276 14.632 1.00 56.19 84 ARG A CA 1
ATOM 654 C C . ARG A 1 84 ? -21.450 -12.241 15.758 1.00 56.19 84 ARG A C 1
ATOM 656 O O . ARG A 1 84 ? -21.463 -13.448 15.544 1.00 56.19 84 ARG A O 1
ATOM 663 N N . ARG A 1 85 ? -21.610 -11.720 16.984 1.00 54.53 85 ARG A N 1
ATOM 664 C CA . ARG A 1 85 ? -22.037 -12.479 18.151 1.00 54.53 85 ARG A CA 1
ATOM 665 C C . ARG A 1 85 ? -23.357 -13.054 17.703 1.00 54.53 85 ARG A C 1
ATOM 667 O O . ARG A 1 85 ? -24.334 -12.320 17.555 1.00 54.53 85 ARG A O 1
ATOM 674 N N . VAL A 1 86 ? -23.345 -14.346 17.398 1.00 61.53 86 VAL A N 1
ATOM 675 C CA . VAL A 1 86 ? -24.545 -15.142 17.219 1.00 61.53 86 VAL A CA 1
ATOM 676 C C . VAL A 1 86 ? -25.250 -15.015 18.559 1.00 61.53 86 VAL A C 1
ATOM 678 O O . VAL A 1 86 ? -24.901 -15.673 19.534 1.00 61.53 86 VAL A O 1
ATOM 681 N N . ARG A 1 87 ? -26.127 -14.015 18.656 1.00 56.22 87 ARG A N 1
ATOM 682 C CA . ARG A 1 87 ? -26.895 -13.713 19.852 1.00 56.22 87 ARG A CA 1
ATOM 683 C C . ARG A 1 87 ? -27.804 -14.920 19.998 1.00 56.22 87 ARG A C 1
ATOM 685 O O . ARG A 1 87 ? -28.738 -15.080 19.215 1.00 56.22 87 ARG A O 1
ATOM 692 N N . GLY A 1 88 ? -27.419 -15.820 20.901 1.00 58.66 88 GLY A N 1
ATOM 693 C CA . GLY A 1 88 ? -28.121 -17.061 21.162 1.00 58.66 88 GLY A CA 1
ATOM 694 C C . GLY A 1 88 ? -29.601 -16.768 21.334 1.00 58.66 88 GLY A C 1
ATOM 695 O O . GLY A 1 88 ? -29.999 -16.037 22.239 1.00 58.66 88 GLY A O 1
ATOM 696 N N . ARG A 1 89 ? -30.416 -17.316 20.438 1.00 53.38 89 ARG A N 1
ATOM 697 C CA . ARG A 1 89 ? -31.854 -17.395 20.644 1.00 53.38 89 ARG A CA 1
ATOM 698 C C . ARG A 1 89 ? -32.105 -18.722 21.348 1.00 53.38 89 ARG A C 1
ATOM 700 O O . ARG A 1 89 ? -32.509 -19.689 20.715 1.00 53.38 89 ARG A O 1
ATOM 707 N N . VAL A 1 90 ? -31.793 -18.773 22.644 1.00 61.09 90 VAL A N 1
ATOM 708 C CA . VAL A 1 90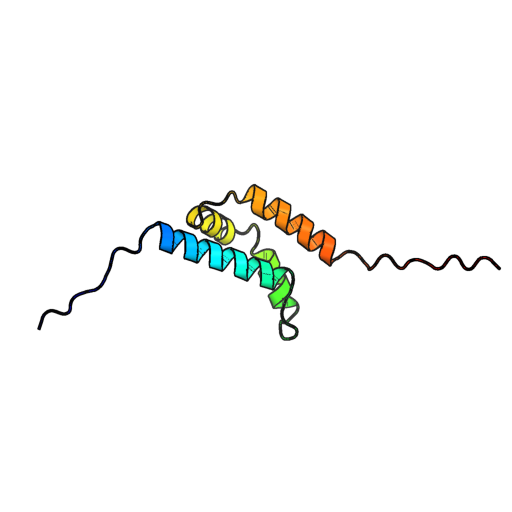 ? -32.333 -19.812 23.527 1.00 61.09 90 VAL A CA 1
ATOM 709 C C . VAL A 1 90 ? -33.831 -19.535 23.591 1.00 61.09 90 VAL A C 1
ATOM 711 O O . VAL A 1 90 ? -34.256 -18.541 24.178 1.00 61.09 90 VAL A O 1
ATOM 714 N N . ARG A 1 91 ? -34.622 -20.330 22.867 1.00 56.06 91 ARG A N 1
ATOM 715 C CA . ARG A 1 91 ? -36.065 -20.391 23.095 1.00 56.06 91 ARG A CA 1
ATOM 716 C C . ARG A 1 91 ? -36.269 -21.294 24.307 1.00 56.06 91 ARG A C 1
ATOM 718 O O . ARG A 1 91 ? -35.821 -22.437 24.284 1.00 56.06 91 ARG A O 1
ATOM 725 N N . VAL A 1 92 ? -36.846 -20.697 25.345 1.00 65.38 92 VAL A N 1
ATOM 726 C CA . VAL A 1 92 ? -37.419 -21.352 26.526 1.00 65.38 92 VAL A CA 1
ATOM 727 C C . VAL A 1 92 ? -38.632 -22.173 26.109 1.00 65.38 92 VAL A C 1
ATOM 729 O O . VAL A 1 92 ? -39.302 -21.734 25.142 1.00 65.38 92 VAL A O 1
#

pLDDT: mean 83.91, std 15.87, range [42.06, 96.44]

Organism: NCBI:txid1675788

Sequence (92 aa):
MMVDHQYQHLASVSCRALWCAVLANAWVEAIYPSSRAHPVEIQQSRNWFGSSDFFQVCALAGVEPSQVMMKFTAAIALRNQPTRRVRGRVRV